Protein 1WYX (pdb70)

Solvent-accessible surface area: 8733 Å² total; per-residue (Å²): 162,53,40,34,0,71,1,66,88,8,8,34,28,116,48,111,96,39,5,51,2,76,135,40,31,88,2,11,6,63,86,88,73,3,162,70,80,134,30,79,26,49,0,25,14,168,79,131,109,6,40,0,26,8,120,71,14,115,69,27,143,57,103,110,47,171,175,168,152,78,12,42,31,0,71,2,60,92,14,3,22,25,131,52,140,99,19,12,60,5,113,150,31,26,84,2,13,8,65,81,92,70,0,147,80,72,132,32,79,35,30,0,33,13,154,76,169,113,5,31,0,19,9,124,33,15,99,89,27,135,55,112,114,59,134,117,150

Secondary structure (DSSP, 8-state):
-EEEEEESS-B--SSTTBPPB-TT-EEEEEETTGGG-TTEEEEEETTEEEEEEGGGEEEEEEEEE---/-EEEEEEESS-B--SSTTBPPB-TT-EEEEEETTGGG-SSEEEEEETTEEEEEEGGGEEEEEEEEEE--

Radius of gyration: 17.67 Å; Cα contacts (8 Å, |Δi|>4): 317; chains: 2; bounding box: 24×30×56 Å

InterPro domains:
  IPR001452 SH3 domain [PF00018] (9-56)
  IPR001452 SH3 domain [PR00452] (6-16)
  IPR001452 SH3 domain [PR00452] (20-35)
  IPR001452 SH3 domain [PR00452] (254-266)
  IPR001452 SH3 domain [PS50002] (3-65)
  IPR001452 SH3 domain [SM00326] (6-64)
  IPR014928 Serine rich protein interaction domain [PF08824] (454-608)
  IPR021901 CAS family, C-terminal [PF12026] (655-864)
  IPR035745 BCAR1, SH3 domain [cd12001] (4-71)
  IPR036028 SH3-like domain superfamily [SSF50044] (6-85)
  IPR037362 CAS family [PTHR10654] (1-869)
  IPR038319 CAS, serine rich four helix bundle domain superfamily [G3DSA:1.20.120.830] (448-610)
  IPR046976 BCAR1, C-terminal [cd11569] (735-867)

Foldseek 3Di:
DWWKKFFCAFDDDPDLQEDTDGGGFIWTFPAACPPVNHQWTFIAGPHDTHIDRCVRIGTDPPDHDDDD/DWFWKKFFCAFDDDPDPQADTDGGGFIWTFPAACPPVHHQWTWIAGPHDIHIDRNVRIDTPPPDTDPPD

Sequence (137 aa):
LNVLAKALYDNVAESPDELSFRKGDIMTVLEQDTQGLDGWWLCSLHGRQGIVPGNRLKILVGMYDKKPHLNVLAKALYDNVAE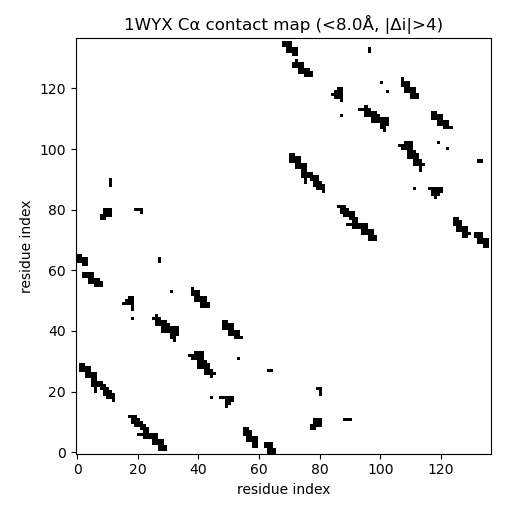SPDELSFRKGDIMTVLEQDTQGLDGWWLCSLHGRQGIVPGNRLKILVGMYDKKP

CATH classification: 2.30.30.40

B-factor: mean 15.32, std 6.64, range [7.37, 52.36]

GO terms:
  GO:0005515 protein binding (F, IPI)
  GO:0005829 cytosol (C, TAS)
  GO:0005886 plasma membrane (C, IDA)
  GO:0005925 focal adhesion (C, IDA)
  GO:0010595 positive regulation of endothelial cell migration (P, IDA)
  GO:0035729 cellular response to hepatocyte growth factor stimulus (P, IMP)
  GO:0060326 cell chemotaxis (P, IMP)
  GO:0048010 vascular endothelial growth factor receptor signaling pathway (P, IMP)
  GO:004801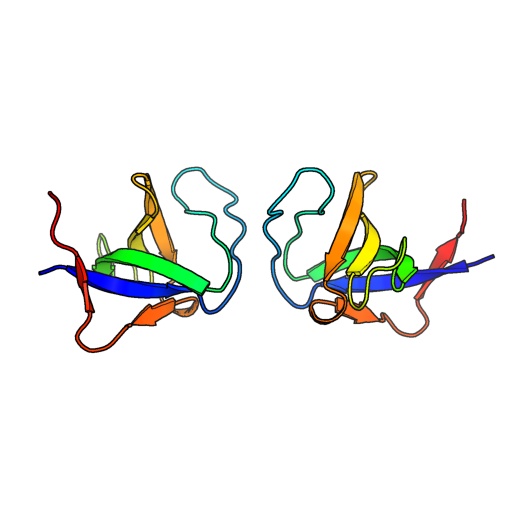2 hepatocyte growth factor receptor signaling pathway (P, IMP)
  GO:0001726 ruffle (C, IDA)
  GO:0005737 cytoplasm (C, IDA)
  GO:0016477 cell migration (P, IDA)
  GO:0030335 positive regulation of cell migration (P, IDA)
  GO:0050851 antigen receptor-mediated signaling pathway (P, IDA)
  GO:0050853 B cell receptor signaling pathway (P, IDA)
  GO:0086100 endothelin receptor signaling pathway (P, IDA)
  GO:0007015 actin filament organization (P, IDA)
  GO:0007229 integrin-mediated signaling pathway (P, IDA)
  GO:0005737 cytoplasm (C, EXP)
  GO:0001558 regulation of cell growth (P, TAS)

Organism: Homo sapiens (NCBI:txid9606)

Nearest PDB structures (foldseek):
  1wyx-assembly1_A  TM=1.015E+00  e=4.467E-13  Homo sapiens
  5o2q-assembly1_A  TM=8.796E-01  e=9.061E-11  Homo sapiens
  5o2p-assembly1_A  TM=8.894E-01  e=1.286E-10  Homo sapiens
  5o2m-assembly1_A  TM=8.689E-01  e=8.063E-11  Homo sapiens
  2dl7-assembly1_A  TM=8.362E-01  e=1.039E-04  Homo sapiens

Structure (mmCIF, N/CA/C/O backbone):
data_1WYX
#
_entry.id   1WYX
#
_cell.length_a   38.071
_cell.length_b   56.193
_cell.length_c   37.924
_cell.angle_alpha   90.00
_cell.angle_beta   116.22
_cell.angle_gamma   90.00
#
_symmetry.space_group_name_H-M   'P 1 21 1'
#
loop_
_entity.id
_entity.type
_entity.pdbx_description
1 polymer 'CRK-associated substrate'
2 non-polymer 1,2-ETHANEDIOL
3 non-polymer 'MAGNESIUM ION'
4 water water
#
loop_
_atom_site.group_PDB
_atom_site.id
_atom_site.type_symbol
_atom_site.label_atom_id
_atom_site.label_alt_id
_atom_site.label_comp_id
_atom_site.label_asym_id
_atom_site.label_entity_id
_atom_site.label_seq_id
_atom_site.pdbx_PDB_ins_code
_atom_site.Cartn_x
_atom_site.Cartn_y
_atom_site.Cartn_z
_atom_site.occupancy
_atom_site.B_iso_or_equiv
_atom_site.auth_seq_id
_atom_site.auth_comp_id
_atom_site.auth_asym_id
_atom_site.auth_atom_id
_atom_site.pdbx_PDB_model_num
ATOM 1 N N . LEU A 1 2 ? 7.971 -8.242 -11.770 1.00 20.18 2 LEU A N 1
ATOM 2 C CA . LEU A 1 2 ? 8.013 -8.506 -10.303 1.00 19.43 2 LEU A CA 1
ATOM 3 C C . LEU A 1 2 ? 8.093 -7.206 -9.501 1.00 17.78 2 LEU A C 1
ATOM 4 O O . LEU A 1 2 ? 8.729 -6.260 -9.962 1.00 19.35 2 LEU A O 1
ATOM 9 N N . ASN A 1 3 ? 7.467 -7.194 -8.312 1.00 16.31 3 ASN A N 1
ATOM 10 C CA . ASN A 1 3 ? 7.622 -6.134 -7.297 1.00 14.08 3 ASN A CA 1
ATOM 11 C C . ASN A 1 3 ? 8.640 -6.551 -6.256 1.00 12.12 3 ASN A C 1
ATOM 12 O O . ASN A 1 3 ? 8.645 -7.677 -5.775 1.00 12.20 3 ASN A O 1
ATOM 17 N N . VAL A 1 4 ? 9.496 -5.606 -5.914 1.00 11.02 4 VAL A N 1
ATOM 18 C CA . VAL A 1 4 ? 10.470 -5.686 -4.857 1.00 11.94 4 VAL A CA 1
ATOM 19 C C . VAL A 1 4 ? 9.841 -5.946 -3.494 1.00 9.60 4 VAL A C 1
ATOM 20 O O . VAL A 1 4 ? 8.787 -5.402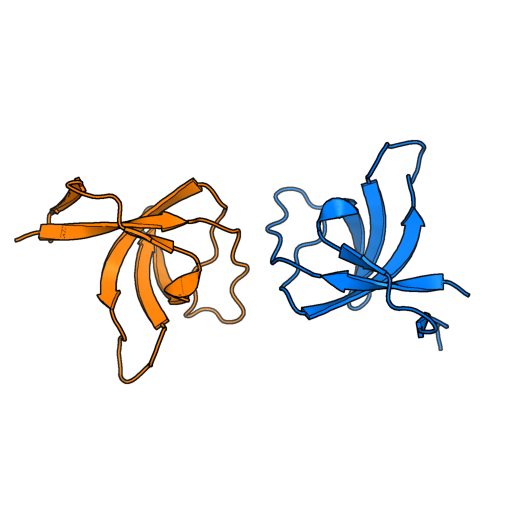 -3.207 1.00 10.77 4 VAL A O 1
ATOM 24 N N . LEU A 1 5 ? 10.510 -6.720 -2.637 1.00 8.95 5 LEU A N 1
ATOM 25 C CA . LEU A 1 5 ? 10.161 -6.790 -1.221 1.00 8.39 5 LEU A CA 1
ATOM 26 C C . LEU A 1 5 ? 11.178 -5.986 -0.436 1.00 8.47 5 LEU A C 1
ATOM 27 O O . LEU A 1 5 ? 12.353 -5.909 -0.800 1.00 9.67 5 LEU A O 1
ATOM 32 N N . ALA A 1 6 ? 10.717 -5.393 0.660 1.00 8.51 6 ALA A N 1
ATOM 33 C CA . ALA A 1 6 ? 11.581 -4.625 1.534 1.00 9.01 6 ALA A CA 1
ATOM 34 C C . ALA A 1 6 ? 11.224 -4.912 2.988 1.00 9.54 6 ALA A C 1
ATOM 35 O O . ALA A 1 6 ? 10.070 -5.146 3.327 1.00 10.51 6 ALA A O 1
ATOM 37 N N . LYS A 1 7 ? 12.240 -4.907 3.836 1.00 9.97 7 LYS A N 1
ATOM 38 C CA . LYS A 1 7 ? 12.072 -5.154 5.252 1.00 10.73 7 LYS A CA 1
ATOM 39 C C . LYS A 1 7 ? 12.150 -3.851 6.047 1.00 9.91 7 LYS A C 1
ATOM 40 O O . LYS A 1 7 ? 13.022 -3.014 5.805 1.00 10.04 7 LYS A O 1
ATOM 46 N N . ALA A 1 8 ? 11.273 -3.710 7.037 1.00 9.84 8 ALA A N 1
ATOM 47 C CA . ALA A 1 8 ? 11.299 -2.554 7.917 1.00 10.06 8 ALA A CA 1
ATOM 48 C C . ALA A 1 8 ? 12.516 -2.608 8.845 1.00 10.70 8 ALA A C 1
ATOM 49 O O . ALA A 1 8 ? 12.747 -3.595 9.544 1.00 10.78 8 ALA A O 1
ATOM 51 N N . LEU A 1 9 ? 13.276 -1.520 8.868 1.00 10.83 9 LEU A N 1
ATOM 52 C CA . LEU A 1 9 ? 14.415 -1.379 9.770 1.00 11.50 9 LEU A CA 1
ATOM 53 C C . LEU A 1 9 ? 14.010 -0.805 11.121 1.00 11.23 9 LEU A C 1
ATOM 54 O O . LEU A 1 9 ? 14.804 -0.828 12.065 1.00 12.28 9 LEU A O 1
ATOM 59 N N . TYR A 1 10 ? 12.796 -0.271 11.185 1.00 11.33 10 TYR A N 1
ATOM 60 C CA . TYR A 1 10 ? 12.255 0.426 12.347 1.00 12.47 10 TYR A CA 1
ATOM 61 C C . TYR A 1 10 ? 10.776 0.151 12.441 1.00 12.26 10 TYR A C 1
ATOM 62 O O . TYR A 1 10 ? 10.129 -0.172 11.436 1.00 12.59 10 TYR A O 1
ATOM 71 N N . ASP A 1 11 ? 10.206 0.355 13.620 1.00 12.26 11 ASP A N 1
ATOM 72 C CA . ASP A 1 11 ? 8.761 0.485 13.720 1.00 12.42 11 ASP A CA 1
ATOM 73 C C . ASP A 1 11 ? 8.392 1.844 13.159 1.00 12.43 11 ASP A C 1
ATOM 74 O O . ASP A 1 11 ? 9.210 2.769 13.138 1.00 13.22 11 ASP A O 1
ATOM 79 N N . ASN A 1 12 ? 7.138 1.984 12.747 1.00 12.79 12 ASN A N 1
ATOM 80 C CA . ASN A 1 12 ? 6.653 3.243 12.208 1.00 13.68 12 ASN A CA 1
ATOM 81 C C . ASN A 1 12 ? 5.211 3.475 12.610 1.00 13.81 12 ASN A C 1
ATOM 82 O O . ASN A 1 12 ? 4.333 2.715 12.243 1.00 13.40 12 ASN A O 1
ATOM 87 N N . VAL A 1 13 ? 4.991 4.518 13.404 1.00 14.44 13 VAL A N 1
ATOM 88 C CA . VAL A 1 13 ? 3.659 4.944 13.785 1.00 15.49 13 VAL A CA 1
ATOM 89 C C . VAL A 1 13 ? 3.096 5.853 12.697 1.00 16.24 13 VAL A C 1
ATOM 90 O O . VAL A 1 13 ? 3.612 6.928 12.435 1.00 16.90 13 VAL A O 1
ATOM 94 N N . ALA A 1 14 ? 2.042 5.378 12.033 1.00 16.91 14 ALA A N 1
ATOM 95 C CA . ALA A 1 14 ? 1.295 6.192 11.092 1.00 17.80 14 ALA A CA 1
ATOM 96 C C . ALA A 1 14 ? 0.439 7.162 11.871 1.00 18.98 14 ALA A C 1
ATOM 97 O O . ALA A 1 14 ? -0.188 6.808 12.862 1.00 19.89 14 ALA A O 1
ATOM 99 N N . GLU A 1 15 ? 0.393 8.385 11.395 1.00 19.30 15 GLU A N 1
ATOM 100 C CA . GLU A 1 15 ? -0.482 9.370 12.007 1.00 19.21 15 GLU A CA 1
ATOM 101 C C . GLU A 1 15 ? -1.614 9.788 11.090 1.00 17.90 15 GLU A C 1
ATOM 102 O O . GLU A 1 15 ? -2.460 10.593 11.500 1.00 18.72 15 GLU A O 1
ATOM 108 N N . SER A 1 16 ? -1.619 9.270 9.858 1.00 16.31 16 SER A N 1
ATOM 109 C CA . SER A 1 16 ? -2.717 9.508 8.921 1.00 15.01 16 SER A CA 1
ATOM 110 C C . SER A 1 16 ? -3.011 8.231 8.143 1.00 13.22 16 SER A C 1
ATOM 111 O O . SER A 1 16 ? -2.113 7.371 8.018 1.00 12.81 16 SER A O 1
ATOM 114 N N . PRO A 1 17 ? -4.251 8.052 7.680 1.00 12.41 17 PRO A N 1
ATOM 115 C CA . PRO A 1 17 ? -4.605 6.801 7.011 1.00 12.23 17 PRO A CA 1
ATOM 116 C C . PRO A 1 17 ? -3.842 6.508 5.720 1.00 10.97 17 PRO A C 1
ATOM 117 O O . PRO A 1 17 ? -3.796 5.345 5.350 1.00 11.78 17 PRO A O 1
ATOM 121 N N . ASP A 1 18 ? -3.231 7.496 5.064 1.00 9.98 18 ASP A N 1
ATOM 122 C CA . ASP A 1 18 ? -2.400 7.203 3.878 1.00 10.39 18 ASP A CA 1
ATOM 123 C C . ASP A 1 18 ? -1.150 6.432 4.219 1.00 10.66 18 ASP A C 1
ATOM 124 O O . ASP A 1 18 ? -0.598 5.757 3.366 1.00 11.82 18 ASP A O 1
ATOM 129 N N . GLU A 1 19 ? -0.666 6.586 5.438 1.00 11.11 19 GLU A N 1
ATOM 130 C CA . GLU A 1 19 ? 0.591 5.987 5.877 1.00 12.25 19 GLU A CA 1
ATOM 131 C C . GLU A 1 19 ? 0.353 4.629 6.458 1.00 12.34 19 GLU A C 1
ATOM 132 O O . GLU A 1 19 ? -0.646 4.416 7.101 1.00 14.22 19 GLU A O 1
ATOM 138 N N . LEU A 1 20 ? 1.292 3.710 6.265 1.00 12.40 20 LEU A N 1
ATOM 139 C CA . LEU A 1 20 ? 1.230 2.420 6.939 1.00 12.24 20 LEU A CA 1
ATOM 140 C C . LEU A 1 20 ? 1.953 2.481 8.263 1.00 12.81 20 LEU A C 1
ATOM 141 O O . LEU A 1 20 ? 3.037 3.075 8.375 1.00 13.88 20 LEU A O 1
ATOM 146 N N . SER A 1 21 ? 1.358 1.853 9.260 1.00 13.12 21 SER A N 1
ATOM 147 C CA . SER A 1 21 ? 2.082 1.529 10.476 1.00 14.31 21 SER A CA 1
ATOM 148 C C . SER A 1 21 ? 2.664 0.134 10.331 1.00 13.63 21 SER A C 1
ATOM 149 O O . SER A 1 21 ? 2.060 -0.752 9.712 1.00 14.49 21 SER A O 1
ATOM 152 N N . PHE A 1 22 ? 3.839 -0.060 10.906 1.00 12.84 22 PHE A N 1
ATOM 153 C CA . PHE A 1 22 ? 4.514 -1.334 10.800 1.00 12.33 22 PHE A CA 1
ATOM 154 C C . PHE A 1 22 ? 5.554 -1.484 11.894 1.00 12.08 22 PHE A C 1
ATOM 155 O O . PHE A 1 22 ? 5.858 -0.535 12.611 1.00 12.51 22 PHE A O 1
ATOM 163 N N . ARG A 1 23 ? 6.066 -2.695 12.027 1.00 11.48 23 ARG A N 1
ATOM 164 C CA . ARG A 1 23 ? 7.031 -3.039 13.051 1.00 11.80 23 ARG A CA 1
ATOM 165 C C . ARG A 1 23 ? 8.323 -3.469 12.391 1.00 11.19 23 ARG A C 1
ATOM 166 O O . ARG A 1 23 ? 8.331 -4.056 11.293 1.00 11.65 23 ARG A O 1
ATOM 174 N N . LYS A 1 24 ? 9.432 -3.180 13.060 1.00 11.29 24 LYS A N 1
ATOM 175 C CA . LYS A 1 24 ? 10.739 -3.642 12.618 1.00 11.51 24 LYS A CA 1
ATOM 176 C C . LYS A 1 24 ? 10.677 -5.128 12.276 1.00 11.28 24 LYS A C 1
ATOM 177 O O . LYS A 1 24 ? 10.130 -5.930 13.034 1.00 12.52 24 LYS A O 1
ATOM 183 N N . GLY A 1 25 ? 11.208 -5.494 11.111 1.00 11.53 25 GLY A N 1
ATOM 184 C CA . GLY A 1 25 ? 11.206 -6.869 10.666 1.00 11.84 25 GLY A CA 1
ATOM 185 C C . GLY A 1 25 ? 10.074 -7.212 9.727 1.00 11.81 25 GLY A C 1
ATOM 186 O O . GLY A 1 25 ? 10.162 -8.211 9.021 1.00 12.82 25 GLY A O 1
ATOM 187 N N . ASP A 1 26 ? 9.023 -6.402 9.691 1.00 11.15 26 ASP A N 1
ATOM 188 C CA . ASP A 1 26 ? 7.936 -6.641 8.750 1.00 11.21 26 ASP A CA 1
ATOM 189 C C . ASP A 1 26 ? 8.447 -6.554 7.319 1.00 10.55 26 ASP A C 1
ATOM 190 O O . ASP A 1 26 ? 9.256 -5.687 6.998 1.00 11.38 26 ASP A O 1
ATOM 195 N N . ILE A 1 27 ? 7.926 -7.408 6.459 1.00 10.65 27 ILE A N 1
ATOM 196 C CA . ILE A 1 27 ? 8.278 -7.399 5.044 1.00 10.43 27 ILE A CA 1
ATOM 197 C C . ILE A 1 27 ? 7.062 -6.951 4.258 1.00 9.69 27 ILE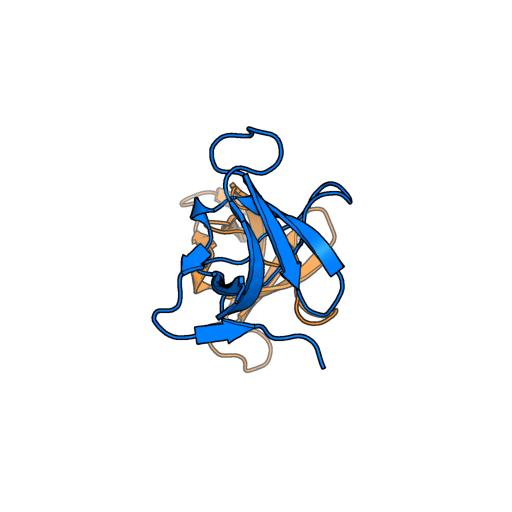 A C 1
ATOM 198 O O . ILE A 1 27 ? 5.962 -7.493 4.410 1.00 10.55 27 ILE A O 1
ATOM 203 N N . MET A 1 28 ? 7.264 -5.961 3.404 1.00 10.10 28 MET A N 1
ATOM 204 C CA . MET A 1 28 ? 6.197 -5.415 2.594 1.00 10.13 28 MET A CA 1
ATOM 205 C C . MET A 1 28 ? 6.598 -5.377 1.130 1.00 9.46 28 MET A C 1
ATOM 206 O O . MET A 1 28 ? 7.789 -5.407 0.770 1.00 9.71 28 MET A O 1
ATOM 211 N N . THR A 1 29 ? 5.583 -5.347 0.286 1.00 9.22 29 THR A N 1
ATOM 212 C CA . THR A 1 29 ? 5.781 -5.240 -1.137 1.00 9.68 29 THR A CA 1
ATOM 213 C C . THR A 1 29 ? 5.928 -3.784 -1.514 1.00 9.26 29 THR A C 1
ATOM 214 O O . THR A 1 29 ? 5.119 -2.950 -1.096 1.00 10.20 29 THR A O 1
ATOM 218 N N . VAL A 1 30 ? 6.935 -3.481 -2.317 1.00 8.69 30 VAL A N 1
ATOM 219 C CA . VAL A 1 30 ? 7.132 -2.136 -2.826 1.00 8.97 30 VAL A CA 1
ATOM 220 C C . VAL A 1 30 ? 6.474 -2.070 -4.205 1.00 8.46 30 VAL A C 1
ATOM 221 O O . VAL A 1 30 ? 6.937 -2.699 -5.150 1.00 10.31 30 VAL A O 1
ATOM 225 N N . LEU A 1 31 ? 5.367 -1.350 -4.305 1.00 8.53 31 LEU A N 1
ATOM 226 C CA . LEU A 1 31 ? 4.671 -1.182 -5.578 1.00 8.88 31 LEU A CA 1
ATOM 227 C C . LEU A 1 31 ? 5.297 -0.113 -6.453 1.00 9.43 31 LEU A C 1
ATOM 228 O O . LEU A 1 31 ? 5.415 -0.285 -7.660 1.00 10.18 31 LEU A O 1
ATOM 233 N N . GLU A 1 32 ? 5.695 0.999 -5.850 1.00 8.51 32 GLU A N 1
ATOM 234 C CA . GLU A 1 32 ? 6.268 2.109 -6.604 1.00 9.30 32 GLU A CA 1
ATOM 235 C C . GLU A 1 32 ? 7.152 2.949 -5.707 1.00 8.62 32 GLU A C 1
ATOM 236 O O . GLU A 1 32 ? 6.685 3.491 -4.705 1.00 9.89 32 GLU A O 1
ATOM 242 N N . GLN A 1 33 ? 8.418 3.087 -6.060 1.00 9.09 33 GLN A N 1
ATOM 243 C CA . GLN A 1 33 ? 9.302 4.019 -5.370 1.00 8.62 33 GLN A CA 1
ATOM 244 C C . GLN A 1 33 ? 9.089 5.413 -5.927 1.00 9.01 33 GLN A C 1
ATOM 245 O O . GLN A 1 33 ? 8.757 5.574 -7.098 1.00 10.01 33 GLN A O 1
ATOM 251 N N . ASP A 1 34 ? 9.270 6.417 -5.071 1.00 9.39 34 ASP A N 1
ATOM 252 C CA . ASP A 1 34 ? 9.003 7.812 -5.431 1.00 10.11 34 ASP A CA 1
ATOM 253 C C . ASP A 1 34 ? 7.630 7.940 -6.078 1.00 9.61 34 ASP A C 1
ATOM 254 O O . ASP A 1 34 ? 7.458 8.507 -7.155 1.00 10.40 34 ASP A O 1
ATOM 259 N N . THR A 1 35 ? 6.646 7.370 -5.404 1.00 9.55 35 THR A N 1
ATOM 260 C CA . THR A 1 35 ? 5.312 7.331 -5.958 1.00 9.11 35 THR A CA 1
ATOM 261 C C . THR A 1 35 ? 4.769 8.748 -6.151 1.00 9.41 35 THR A C 1
ATOM 262 O O . THR A 1 35 ? 4.989 9.621 -5.323 1.00 9.63 35 THR A O 1
ATOM 266 N N . GLN A 1 36 ? 4.131 8.976 -7.298 1.00 9.99 36 GLN A N 1
ATOM 267 C CA . GLN A 1 36 ? 3.547 10.277 -7.626 1.00 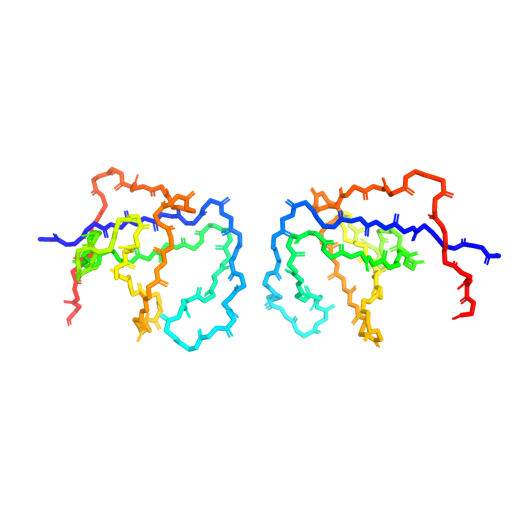10.99 36 GLN A CA 1
ATOM 268 C C . GLN A 1 36 ? 4.595 11.389 -7.605 1.00 12.31 36 GLN A C 1
ATOM 269 O O . GLN A 1 36 ? 4.252 12.546 -7.404 1.00 13.52 36 GLN A O 1
ATOM 275 N N . GLY A 1 37 ? 5.852 11.028 -7.861 1.00 12.55 37 GLY A N 1
ATOM 276 C CA . GLY A 1 37 ? 6.939 11.992 -7.892 1.00 13.45 37 GLY A CA 1
ATOM 277 C C . GLY A 1 37 ? 7.406 12.460 -6.536 1.00 13.95 37 GLY A C 1
ATOM 278 O O . GLY A 1 37 ? 8.213 13.384 -6.456 1.00 15.02 37 GLY A O 1
ATOM 279 N N . LEU A 1 38 ? 6.925 11.830 -5.469 1.00 13.40 38 LEU A N 1
ATOM 280 C CA . LEU A 1 38 ? 7.290 12.211 -4.117 1.00 14.37 38 LEU A CA 1
ATOM 281 C C . LEU A 1 38 ? 8.621 11.608 -3.708 1.00 14.11 38 LEU A C 1
ATOM 282 O O . LEU A 1 38 ? 8.710 10.416 -3.430 1.00 16.11 38 LEU A O 1
ATOM 287 N N . ASP A 1 39 ? 9.636 12.450 -3.608 1.00 13.84 39 ASP A N 1
ATOM 288 C CA . ASP A 1 39 ? 10.987 12.055 -3.238 1.00 13.71 39 ASP A CA 1
ATOM 289 C C . ASP A 1 39 ? 11.048 11.301 -1.917 1.00 13.12 39 ASP A C 1
ATOM 290 O O . ASP A 1 39 ? 10.824 11.871 -0.861 1.00 13.96 39 ASP A O 1
ATOM 295 N N . GLY A 1 40 ? 11.371 10.013 -1.984 1.00 11.94 40 GLY A N 1
ATOM 296 C CA . GLY A 1 40 ? 11.585 9.203 -0.807 1.00 11.61 40 GLY A CA 1
ATOM 297 C C . GLY A 1 40 ? 10.344 8.591 -0.194 1.00 10.43 40 GLY A C 1
ATOM 298 O O . GLY A 1 40 ? 10.445 8.003 0.864 1.00 11.18 40 GLY A O 1
ATOM 299 N N . TRP A 1 41 ? 9.187 8.757 -0.825 1.00 9.51 41 TRP A N 1
ATOM 300 C CA . TRP A 1 41 ? 7.962 8.099 -0.401 1.00 9.17 41 TRP A CA 1
ATOM 301 C C . TRP A 1 41 ? 7.640 6.990 -1.381 1.00 8.78 41 TRP A C 1
ATOM 302 O O . TRP A 1 41 ? 7.657 7.217 -2.591 1.00 8.95 41 TRP A O 1
ATOM 313 N N . TRP A 1 42 ? 7.356 5.815 -0.837 1.00 7.98 42 TRP A N 1
ATOM 314 C CA . TRP A 1 42 ? 7.096 4.639 -1.635 1.00 8.05 42 TRP A CA 1
ATOM 315 C C . TRP A 1 42 ? 5.676 4.143 -1.400 1.00 7.37 42 TRP A C 1
ATOM 316 O O . TRP A 1 42 ? 5.208 4.109 -0.261 1.00 8.61 42 TRP A O 1
ATOM 327 N N . LEU A 1 43 ? 5.000 3.732 -2.465 1.00 7.55 43 LEU A N 1
ATOM 328 C CA . LEU A 1 43 ? 3.722 3.027 -2.347 1.00 7.62 43 LEU A CA 1
ATOM 329 C C . LEU A 1 43 ? 4.012 1.570 -2.055 1.00 7.50 43 LEU A C 1
ATOM 330 O O . LEU A 1 43 ? 4.676 0.908 -2.844 1.00 7.93 43 LEU A O 1
ATOM 335 N N . CYS A 1 44 ? 3.548 1.102 -0.906 1.00 7.75 44 CYS A N 1
ATOM 336 C CA . CYS A 1 44 ? 3.815 -0.251 -0.448 1.00 8.09 44 CYS A CA 1
ATOM 337 C C . CYS A 1 44 ? 2.513 -0.947 -0.064 1.00 8.07 44 CYS A C 1
ATOM 338 O O . CYS A 1 44 ? 1.493 -0.291 0.150 1.00 8.95 44 CYS A O 1
ATOM 341 N N . SER A 1 45 ? 2.578 -2.273 -0.001 1.00 8.88 45 SER A N 1
ATOM 342 C CA . SER A 1 45 ? 1.475 -3.084 0.499 1.00 9.98 45 SER A CA 1
ATOM 343 C C . SER A 1 45 ? 1.979 -3.993 1.608 1.00 10.01 45 SER A C 1
ATOM 344 O O . SER A 1 45 ? 2.931 -4.746 1.415 1.00 10.39 45 SER A O 1
ATOM 347 N N . LEU A 1 46 ? 1.336 -3.925 2.768 1.00 10.20 46 LEU A N 1
ATOM 348 C CA . LEU A 1 46 ? 1.682 -4.747 3.923 1.00 10.98 46 LEU A CA 1
ATOM 349 C C . LEU A 1 46 ? 0.429 -5.442 4.402 1.00 12.38 46 LEU A C 1
ATOM 350 O O . LEU A 1 46 ? -0.551 -4.788 4.748 1.00 11.97 46 LEU A O 1
ATOM 355 N N . HIS A 1 47 ? 0.443 -6.774 4.371 1.00 14.12 47 HIS A N 1
ATOM 356 C CA . HIS A 1 47 ? -0.709 -7.576 4.791 1.00 16.54 47 HIS A CA 1
ATOM 357 C C . HIS A 1 47 ? -2.015 -7.100 4.123 1.00 16.95 47 HIS A C 1
ATOM 358 O O . HIS A 1 47 ? -3.067 -7.014 4.765 1.00 17.62 47 HIS A O 1
ATOM 365 N N . GLY A 1 48 ? -1.928 -6.759 2.837 1.00 16.98 48 GLY A N 1
ATOM 366 C CA . GLY A 1 48 ? -3.097 -6.388 2.049 1.00 16.86 48 GLY A CA 1
ATOM 367 C C . GLY A 1 48 ? -3.592 -4.949 2.185 1.00 16.49 48 GLY A C 1
ATOM 368 O O . GLY A 1 48 ? -4.682 -4.606 1.700 1.00 18.38 48 GLY A O 1
ATOM 369 N N . ARG A 1 49 ? -2.810 -4.101 2.846 1.00 13.97 49 ARG A N 1
ATOM 370 C CA . ARG A 1 49 ? -3.137 -2.689 2.930 1.00 12.83 49 ARG A CA 1
ATOM 371 C C . ARG A 1 49 ? -2.056 -1.894 2.231 1.00 10.91 49 ARG A C 1
ATOM 372 O O . ARG A 1 49 ? -0.867 -2.040 2.517 1.00 10.65 49 ARG A O 1
ATOM 380 N N . GLN A 1 50 ? -2.513 -1.034 1.334 1.00 10.19 50 GLN A N 1
ATOM 381 C CA . GLN A 1 50 ? -1.631 -0.124 0.631 1.00 10.24 50 GLN A CA 1
ATOM 382 C C . GLN A 1 50 ? -1.592 1.236 1.290 1.00 9.45 50 GLN A C 1
ATOM 383 O O . GLN A 1 50 ? -2.596 1.755 1.785 1.00 10.34 50 GLN A O 1
ATOM 389 N N . GLY A 1 51 ? -0.396 1.812 1.306 1.00 9.09 51 GLY A N 1
ATOM 390 C CA . GLY A 1 51 ? -0.172 3.155 1.783 1.00 9.04 51 GLY A CA 1
ATOM 391 C C . GLY A 1 51 ? 1.222 3.609 1.421 1.00 8.85 51 GLY A C 1
ATOM 392 O O . GLY A 1 51 ? 1.999 2.869 0.806 1.00 9.59 51 GLY A O 1
ATOM 393 N N . ILE A 1 52 ? 1.539 4.828 1.798 1.00 8.97 52 ILE A N 1
ATOM 394 C CA . ILE A 1 52 ? 2.850 5.384 1.523 1.00 9.24 52 ILE A CA 1
ATOM 395 C C . ILE A 1 52 ? 3.736 5.213 2.736 1.00 9.67 52 ILE A C 1
ATOM 396 O O . ILE A 1 52 ? 3.273 5.278 3.878 1.00 11.16 52 ILE A O 1
ATOM 401 N N . VAL A 1 53 ? 5.016 5.000 2.474 1.00 8.90 53 VAL A N 1
ATOM 402 C CA . VAL A 1 53 ? 6.019 4.704 3.489 1.00 9.49 53 VAL A CA 1
ATOM 403 C C . VAL A 1 53 ? 7.310 5.445 3.135 1.00 9.56 53 VAL A C 1
ATOM 404 O O . VAL A 1 53 ? 7.708 5.468 1.970 1.00 9.10 53 VAL A O 1
ATOM 408 N N . PRO A 1 54 ? 8.023 6.015 4.111 1.00 10.91 54 PRO A N 1
ATOM 409 C CA . PRO A 1 54 ? 9.350 6.565 3.821 1.00 11.01 54 PRO A CA 1
ATOM 410 C C . PRO A 1 54 ? 10.346 5.459 3.514 1.00 10.28 54 PRO A C 1
ATOM 411 O O . PRO A 1 54 ? 10.542 4.560 4.310 1.00 10.16 54 PRO A O 1
ATOM 415 N N . GLY A 1 55 ? 10.941 5.516 2.329 1.00 9.67 55 GLY A N 1
ATOM 416 C CA . GLY A 1 55 ? 11.909 4.515 1.923 1.00 10.13 55 GLY A CA 1
ATOM 417 C C . GLY A 1 55 ? 13.065 4.387 2.897 1.00 9.75 55 GLY A C 1
ATOM 418 O O . GLY A 1 55 ? 13.670 3.322 3.021 1.00 10.23 55 GLY A O 1
ATOM 419 N N . ASN A 1 56 ? 13.393 5.483 3.580 1.00 10.35 56 ASN A N 1
ATOM 420 C CA . ASN A 1 56 ? 14.503 5.459 4.519 1.00 11.26 56 ASN A CA 1
ATOM 421 C C . ASN A 1 56 ? 14.226 4.653 5.792 1.00 11.83 56 ASN A C 1
ATOM 422 O O . ASN A 1 56 ? 15.102 4.503 6.644 1.00 14.40 56 ASN A O 1
ATOM 427 N N . ARG A 1 57 ? 13.033 4.090 5.923 1.00 10.91 57 ARG A N 1
ATOM 428 C CA . ARG A 1 57 ? 12.798 3.136 6.996 1.00 11.83 57 ARG A CA 1
ATOM 429 C C . ARG A 1 57 ? 12.872 1.696 6.559 1.00 10.31 57 ARG A C 1
ATOM 430 O O . ARG A 1 57 ? 12.676 0.807 7.373 1.00 11.38 57 ARG A O 1
ATOM 438 N N . LEU A 1 58 ? 13.201 1.473 5.291 1.00 9.75 58 LEU A N 1
ATOM 439 C CA . LEU A 1 58 ? 13.159 0.146 4.687 1.00 9.73 58 LEU A CA 1
ATOM 440 C C . LEU A 1 58 ? 14.499 -0.257 4.105 1.00 9.94 58 LEU A C 1
ATOM 441 O O . LEU A 1 58 ? 15.320 0.576 3.743 1.00 9.86 58 LEU A O 1
ATOM 446 N N . LYS A 1 59 ? 14.673 -1.557 3.959 1.00 9.83 59 LYS A N 1
ATOM 447 C CA . LYS A 1 59 ? 15.823 -2.162 3.310 1.00 9.85 59 LYS A CA 1
ATOM 448 C C . LYS A 1 59 ? 15.325 -3.111 2.221 1.00 9.79 59 LYS A C 1
ATOM 449 O O . LYS A 1 59 ? 14.618 -4.088 2.499 1.00 10.94 59 LYS A O 1
ATOM 455 N N . ILE A 1 60 ? 15.709 -2.839 0.979 1.00 10.41 60 ILE A N 1
ATOM 456 C CA . ILE A 1 60 ? 15.366 -3.699 -0.152 1.00 11.76 60 ILE A CA 1
ATOM 457 C C . ILE A 1 60 ? 16.013 -5.066 0.060 1.00 11.33 60 ILE A C 1
ATOM 458 O O . ILE A 1 60 ? 17.207 -5.157 0.393 1.00 12.13 60 ILE A O 1
ATOM 463 N N . LEU A 1 61 ? 15.222 -6.115 -0.144 1.00 11.78 61 LEU A N 1
ATOM 464 C CA . LEU A 1 61 ? 15.685 -7.488 0.031 1.00 11.96 61 LEU A CA 1
ATOM 465 C C . LEU A 1 61 ? 16.105 -8.069 -1.301 1.00 11.82 61 LEU A C 1
ATOM 466 O O . LEU A 1 61 ? 15.267 -8.351 -2.163 1.00 12.32 61 LEU A O 1
ATOM 471 N N . VAL A 1 62 ? 17.409 -8.254 -1.472 1.00 11.76 62 VAL A N 1
ATOM 472 C CA . VAL A 1 62 ? 17.963 -8.721 -2.736 1.00 12.64 62 VAL A CA 1
ATOM 473 C C . VAL A 1 62 ? 17.397 -10.083 -3.131 1.00 12.16 62 VAL A C 1
ATOM 474 O O . VAL A 1 62 ? 17.419 -11.018 -2.342 1.00 12.70 62 VAL A O 1
ATOM 478 N N . GLY A 1 63 ? 16.917 -10.159 -4.360 1.00 11.57 63 GLY A N 1
ATOM 479 C CA . GLY A 1 63 ? 16.435 -11.394 -4.947 1.00 11.55 63 GLY A CA 1
ATOM 480 C C . GLY A 1 63 ? 15.066 -11.838 -4.471 1.00 11.60 63 GLY A C 1
ATOM 481 O O . GLY A 1 63 ? 14.596 -12.890 -4.892 1.00 13.00 63 GLY A O 1
ATOM 482 N N . MET A 1 64 ? 14.384 -11.026 -3.659 1.00 11.03 64 MET A N 1
ATOM 483 C CA . MET A 1 64 ? 13.088 -11.409 -3.094 1.00 11.25 64 MET A CA 1
ATOM 484 C C . MET A 1 64 ? 12.011 -10.537 -3.705 1.00 10.31 64 MET A C 1
ATOM 485 O O . MET A 1 64 ? 12.132 -9.309 -3.718 1.00 11.26 64 MET A O 1
ATOM 490 N N . TYR A 1 65 ? 10.954 -11.171 -4.197 1.00 9.95 65 TYR A N 1
ATOM 491 C CA . TYR A 1 65 ? 9.938 -10.491 -4.973 1.00 10.05 65 TYR A CA 1
ATOM 492 C C . TYR A 1 65 ? 8.549 -10.969 -4.607 1.00 10.41 65 TYR A C 1
ATOM 493 O O . TYR A 1 65 ? 8.352 -12.101 -4.165 1.00 10.90 65 TYR A O 1
ATOM 502 N N . ASP A 1 66 ? 7.573 -10.101 -4.826 1.00 11.47 66 ASP A N 1
ATOM 503 C CA . ASP A 1 66 ? 6.182 -10.453 -4.582 1.00 13.93 66 ASP A CA 1
ATOM 504 C C . ASP A 1 66 ? 5.549 -10.768 -5.900 1.00 14.86 66 ASP A C 1
ATOM 505 O O . ASP A 1 66 ? 5.820 -10.111 -6.911 1.00 15.86 66 ASP A O 1
ATOM 510 N N . LYS A 1 67 ? 4.710 -11.801 -5.881 1.00 15.22 67 LYS A N 1
ATOM 511 C CA . LYS A 1 67 ? 3.808 -12.125 -6.984 1.00 16.34 67 LYS A CA 1
ATOM 512 C C . LYS A 1 67 ? 2.472 -12.559 -6.385 1.00 17.04 67 LYS A C 1
ATOM 513 O O . LYS A 1 67 ? 2.383 -13.583 -5.705 1.00 16.59 67 LYS A O 1
ATOM 519 N N . LYS A 1 68 ? 1.448 -11.746 -6.614 1.00 19.16 68 LYS A N 1
ATOM 520 C CA . LYS A 1 68 ? 0.113 -11.968 -6.078 1.00 20.62 68 LYS A CA 1
ATOM 521 C C . LYS A 1 68 ? -0.465 -13.304 -6.550 1.00 20.61 68 LYS A C 1
ATOM 522 O O . LYS A 1 68 ? -0.411 -13.598 -7.746 1.00 20.78 68 LYS A O 1
ATOM 528 N N . PRO A 1 69 ? -1.005 -14.108 -5.630 1.00 20.86 69 PRO A N 1
ATOM 529 C CA . PRO A 1 69 ? -1.713 -15.343 -6.001 1.00 21.16 69 PRO A CA 1
ATOM 530 C C . PRO A 1 69 ? -2.885 -15.091 -6.953 1.00 21.69 69 PRO A C 1
ATOM 531 O O . PRO A 1 69 ? -3.556 -14.060 -6.833 1.00 22.46 69 PRO A O 1
ATOM 535 N N . HIS B 1 1 ? 9.527 7.756 46.226 1.00 21.77 1 HIS B N 1
ATOM 536 C CA . HIS B 1 1 ? 9.453 9.222 45.975 1.00 19.82 1 HIS B CA 1
ATOM 537 C C . HIS B 1 1 ? 9.356 9.545 44.475 1.00 17.52 1 HIS B C 1
ATOM 538 O O . HIS B 1 1 ? 8.371 10.133 44.023 1.00 18.20 1 HIS B O 1
ATOM 545 N N . LEU B 1 2 ? 10.371 9.143 43.717 1.00 14.58 2 LEU B N 1
ATOM 546 C CA . LEU B 1 2 ? 10.548 9.586 42.344 1.00 12.54 2 LEU B CA 1
ATOM 547 C C . LEU B 1 2 ? 10.681 8.408 41.400 1.00 11.61 2 LEU B C 1
ATOM 548 O O . LEU B 1 2 ? 11.334 7.415 41.728 1.00 12.20 2 LEU B O 1
ATOM 553 N N . ASN B 1 3 ? 10.065 8.551 40.233 1.00 10.59 3 ASN B N 1
ATOM 554 C CA . ASN B 1 3 ? 10.249 7.645 39.112 1.00 9.83 3 ASN B CA 1
ATOM 555 C C . ASN B 1 3 ? 11.135 8.260 38.045 1.00 9.36 3 ASN B C 1
ATOM 556 O O . ASN B 1 3 ? 11.049 9.457 37.756 1.00 10.11 3 ASN B O 1
ATOM 561 N N . VAL B 1 4 ? 11.975 7.413 37.452 1.00 9.06 4 VAL B N 1
ATOM 562 C CA . VAL B 1 4 ? 12.761 7.736 36.268 1.00 9.21 4 VAL B CA 1
ATOM 563 C C . VAL B 1 4 ? 11.867 8.184 35.112 1.00 8.62 4 VAL B C 1
ATOM 564 O O . VAL B 1 4 ? 10.781 7.649 34.907 1.00 9.09 4 VAL B O 1
ATOM 568 N N . LEU B 1 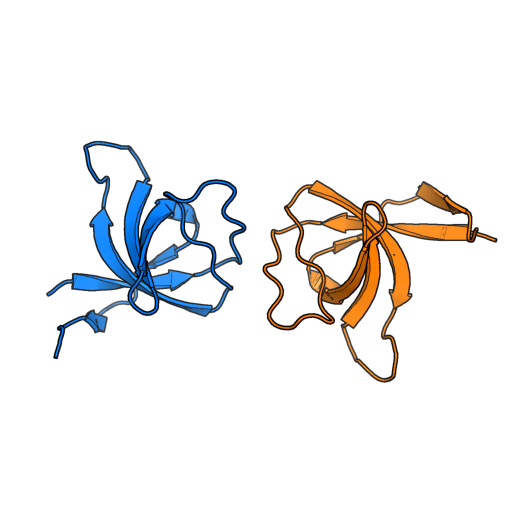5 ? 12.336 9.188 34.383 1.00 9.45 5 LEU B N 1
ATOM 569 C CA . LEU B 1 5 ? 11.749 9.583 33.106 1.00 9.91 5 LEU B CA 1
ATOM 570 C C . LEU B 1 5 ? 12.670 9.092 31.999 1.00 9.68 5 LEU B C 1
ATOM 571 O O . LEU B 1 5 ? 13.904 9.102 32.147 1.00 10.19 5 LEU B O 1
ATOM 576 N N . ALA B 1 6 ? 12.067 8.689 30.882 1.00 9.25 6 ALA B N 1
ATOM 577 C CA . ALA B 1 6 ? 12.805 8.182 29.739 1.00 9.39 6 ALA B CA 1
ATOM 578 C C . ALA B 1 6 ? 12.220 8.769 28.465 1.00 9.15 6 ALA B C 1
ATOM 579 O O . ALA B 1 6 ? 11.009 9.042 28.386 1.00 11.15 6 ALA B O 1
ATOM 581 N N . LYS B 1 7 ? 13.086 8.939 27.467 1.00 9.28 7 LYS B N 1
ATOM 582 C CA . LYS B 1 7 ? 12.692 9.466 26.168 1.00 9.77 7 LYS B CA 1
ATOM 583 C C . LYS B 1 7 ? 12.844 8.372 25.125 1.00 9.06 7 LYS B C 1
ATOM 584 O O . LYS B 1 7 ? 13.849 7.665 25.076 1.00 9.10 7 LYS B O 1
ATOM 590 N N . ALA B 1 8 ? 11.834 8.249 24.273 1.00 8.86 8 ALA B N 1
ATOM 591 C CA . ALA B 1 8 ? 11.845 7.297 23.179 1.00 9.17 8 ALA B CA 1
ATOM 592 C C . ALA B 1 8 ? 12.867 7.701 22.114 1.00 9.88 8 ALA B C 1
ATOM 593 O O . ALA B 1 8 ? 12.854 8.818 21.612 1.00 10.74 8 ALA B O 1
ATOM 595 N N . LEU B 1 9 ? 13.734 6.760 21.777 1.00 10.45 9 LEU B N 1
ATOM 596 C CA . LEU B 1 9 ? 14.721 6.894 20.691 1.00 11.97 9 LEU B CA 1
ATOM 597 C C . LEU B 1 9 ? 14.158 6.496 19.336 1.00 11.83 9 LEU B C 1
ATOM 598 O O . LEU B 1 9 ? 14.765 6.784 18.310 1.00 12.44 9 LEU B O 1
ATOM 603 N N . TYR B 1 10 ? 13.036 5.784 19.354 1.00 11.74 10 TYR B N 1
ATOM 604 C CA . TYR B 1 10 ? 12.420 5.206 18.167 1.00 12.62 10 TYR B CA 1
ATOM 605 C C . TYR B 1 10 ? 10.912 5.210 18.353 1.00 12.32 10 TYR B C 1
ATOM 606 O O . TYR B 1 10 ? 10.412 5.314 19.481 1.00 13.01 10 TYR B O 1
ATOM 615 N N . ASP B 1 11 ? 10.185 5.069 17.252 1.00 12.61 11 ASP B N 1
ATOM 616 C CA . ASP B 1 11 ? 8.771 4.722 17.298 1.00 13.32 11 ASP B CA 1
ATOM 617 C C . ASP B 1 11 ? 8.607 3.308 17.826 1.00 13.18 11 ASP B C 1
ATOM 618 O O . ASP B 1 11 ? 9.502 2.484 17.727 1.00 13.51 11 ASP B O 1
ATOM 623 N N . ASN B 1 12 ? 7.421 3.024 18.353 1.00 14.00 12 ASN B N 1
ATOM 624 C CA . ASN B 1 12 ? 7.051 1.704 18.795 1.00 14.09 12 ASN B CA 1
ATOM 625 C C . ASN B 1 12 ? 5.575 1.474 18.506 1.00 14.05 12 ASN B C 1
ATOM 626 O O . ASN B 1 12 ? 4.728 2.229 18.967 1.00 14.22 12 ASN B O 1
ATOM 631 N N . VAL B 1 13 ? 5.283 0.449 17.714 1.00 13.76 13 VAL B N 1
ATOM 632 C CA . VAL B 1 13 ? 3.921 0.087 17.352 1.00 14.12 13 VAL B CA 1
ATOM 633 C C . VAL B 1 13 ? 3.538 -1.149 18.161 1.00 14.22 13 VAL B C 1
ATOM 634 O O . VAL B 1 13 ? 4.062 -2.232 17.943 1.00 14.50 13 VAL B O 1
ATOM 638 N N . ALA B 1 14 ? 2.626 -0.973 19.114 1.00 13.65 14 ALA B N 1
ATOM 639 C CA . ALA B 1 14 ? 2.221 -2.040 20.023 1.00 14.53 14 ALA B CA 1
ATOM 640 C C . ALA B 1 14 ? 1.803 -3.284 19.266 1.00 15.31 14 ALA B C 1
ATOM 641 O O . ALA B 1 14 ? 1.027 -3.199 18.324 1.00 15.36 14 ALA B O 1
ATOM 643 N N . GLU B 1 15 ? 2.323 -4.420 19.701 1.00 16.48 15 GLU B N 1
ATOM 644 C CA . GLU B 1 15 ? 1.991 -5.709 19.114 1.00 17.80 15 GLU B CA 1
ATOM 645 C C . GLU B 1 15 ? 0.872 -6.394 19.878 1.00 17.59 15 GLU B C 1
ATOM 646 O O . GLU B 1 15 ? 0.351 -7.409 19.420 1.00 18.77 15 GLU B O 1
ATOM 652 N N . SER B 1 16 ? 0.534 -5.858 21.050 1.00 17.12 16 SE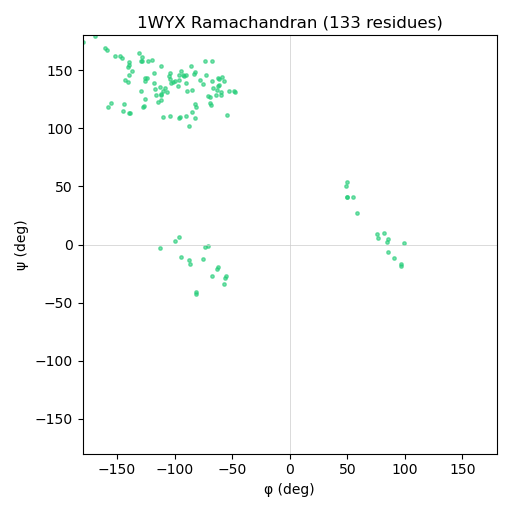R B N 1
ATOM 653 C CA . SER B 1 16 ? -0.561 -6.358 21.876 1.00 16.53 16 SER B CA 1
ATOM 654 C C . SER B 1 16 ? -1.127 -5.207 22.700 1.00 16.12 16 SER B C 1
ATOM 655 O O . SER B 1 16 ? -0.460 -4.193 22.845 1.00 15.80 16 SER B O 1
ATOM 658 N N . PRO B 1 17 ? -2.333 -5.341 23.242 1.00 15.27 17 PRO B N 1
ATOM 659 C CA . PRO B 1 17 ? -2.908 -4.264 24.054 1.00 14.64 17 PRO B CA 1
ATOM 660 C C . PRO B 1 17 ? -2.124 -3.928 25.341 1.00 13.94 17 PRO B C 1
ATOM 661 O O . PRO B 1 17 ? -2.281 -2.829 25.850 1.00 13.88 17 PRO B O 1
ATOM 665 N N . ASP B 1 18 ? -1.290 -4.838 25.843 1.00 13.61 18 ASP B N 1
ATOM 666 C CA . ASP B 1 18 ? -0.451 -4.559 27.018 1.00 13.11 18 ASP B CA 1
ATOM 667 C C . ASP B 1 18 ? 0.743 -3.679 26.740 1.00 12.35 18 ASP B C 1
ATOM 668 O O . ASP B 1 18 ? 1.416 -3.245 27.689 1.00 12.45 18 ASP B O 1
ATOM 673 N N . GLU B 1 19 ? 1.052 -3.474 25.472 1.00 12.84 19 GLU B N 1
ATOM 674 C CA . GLU B 1 19 ? 2.226 -2.715 25.071 1.00 12.34 19 GLU B CA 1
ATOM 675 C C . GLU B 1 19 ? 1.809 -1.294 24.705 1.00 11.68 19 GLU B C 1
ATOM 676 O O . GLU B 1 19 ? 0.770 -1.092 24.062 1.00 12.10 19 GLU B O 1
ATOM 682 N N . LEU B 1 20 ? 2.628 -0.313 25.086 1.00 11.13 20 LEU B N 1
ATOM 683 C CA . LEU B 1 20 ? 2.402 1.053 24.639 1.00 11.27 20 LEU B CA 1
ATOM 684 C C . LEU B 1 20 ? 2.875 1.261 23.206 1.00 11.33 20 LEU B C 1
ATOM 685 O O . LEU B 1 20 ? 3.912 0.735 22.796 1.00 13.19 20 LEU B O 1
ATOM 690 N N . SER B 1 21 ? 2.117 2.033 22.446 1.00 11.91 21 SER B N 1
ATOM 691 C CA . SER B 1 21 ? 2.624 2.630 21.229 1.00 12.78 21 SER B CA 1
ATOM 692 C C . SER B 1 21 ? 3.159 4.003 21.581 1.00 12.51 21 SER B C 1
ATOM 693 O O . SER B 1 21 ? 2.631 4.683 22.457 1.00 13.28 21 SER B O 1
ATOM 696 N N . PHE B 1 22 ? 4.219 4.408 20.901 1.00 12.45 22 PHE B N 1
ATOM 697 C CA . PHE B 1 22 ? 4.768 5.737 21.095 1.00 12.27 22 PHE B CA 1
ATOM 698 C C . PHE B 1 22 ? 5.594 6.136 19.902 1.00 12.57 22 PHE B C 1
ATOM 699 O O . PHE B 1 22 ? 5.934 5.320 19.038 1.00 13.18 22 PHE B O 1
ATOM 707 N N . ARG B 1 23 ? 5.921 7.417 19.866 1.00 12.67 23 ARG B N 1
ATOM 708 C CA . ARG B 1 23 ? 6.745 7.970 18.816 1.00 13.68 23 ARG B CA 1
ATOM 709 C C . ARG B 1 23 ? 8.088 8.407 19.349 1.00 12.50 23 ARG B C 1
ATOM 710 O O . ARG B 1 23 ? 8.200 8.807 20.512 1.00 11.45 23 ARG B O 1
ATOM 718 N N . LYS B 1 24 ? 9.086 8.404 18.464 1.00 12.41 24 LYS B N 1
ATOM 719 C CA . LYS B 1 24 ? 10.382 8.955 18.784 1.00 12.00 24 LYS B CA 1
ATOM 720 C C . LYS B 1 24 ? 10.208 10.346 19.407 1.00 12.11 24 LYS B C 1
ATOM 721 O O . LYS B 1 24 ? 9.483 11.195 18.893 1.00 12.73 24 LYS B O 1
ATOM 727 N N . GLY B 1 25 ? 10.884 10.576 20.526 1.00 11.58 25 GLY B N 1
ATOM 728 C CA . GLY B 1 25 ? 10.815 11.842 21.224 1.00 11.81 25 GLY B CA 1
ATOM 729 C C . GLY B 1 25 ? 9.824 11.885 22.376 1.00 11.66 25 GLY B C 1
ATOM 730 O O . GLY B 1 25 ? 9.890 12.799 23.198 1.00 12.87 25 GLY B O 1
ATOM 731 N N . ASP B 1 26 ? 8.889 10.939 22.440 1.00 10.99 26 ASP B N 1
ATOM 732 C CA . ASP B 1 26 ? 7.950 10.907 23.560 1.00 10.81 26 ASP B CA 1
ATOM 733 C C . ASP B 1 26 ? 8.685 10.701 24.869 1.00 10.10 26 ASP B C 1
ATOM 734 O O . ASP B 1 26 ? 9.640 9.927 24.945 1.00 10.80 26 ASP B O 1
ATOM 739 N N . ILE B 1 27 ? 8.196 11.361 25.909 1.00 10.16 27 ILE B N 1
ATOM 740 C CA . ILE B 1 27 ? 8.760 11.242 27.237 1.00 10.43 27 ILE B CA 1
ATOM 741 C C . ILE B 1 27 ? 7.765 10.525 28.136 1.00 10.07 27 ILE B C 1
ATOM 742 O O . ILE B 1 27 ? 6.612 10.956 28.268 1.00 11.40 27 ILE B O 1
ATOM 747 N N . MET B 1 28 ? 8.215 9.443 28.750 1.00 9.56 28 MET B N 1
ATOM 748 C CA . MET B 1 28 ? 7.353 8.599 29.555 1.00 9.23 28 MET B CA 1
ATOM 749 C C . MET B 1 28 ? 7.971 8.350 30.918 1.00 8.82 28 MET B C 1
ATOM 750 O O . MET B 1 28 ? 9.177 8.489 31.121 1.00 9.84 28 MET B O 1
ATOM 755 N N . THR B 1 29 ? 7.115 7.999 31.861 1.00 8.73 29 THR B N 1
ATOM 756 C CA . THR B 1 29 ? 7.524 7.629 33.195 1.00 9.21 29 THR B CA 1
ATOM 757 C C . THR B 1 29 ? 7.798 6.141 33.273 1.00 8.23 29 THR B C 1
ATOM 758 O O . THR B 1 29 ? 6.978 5.328 32.833 1.00 8.95 29 THR B O 1
ATOM 762 N N . VAL B 1 30 ? 8.927 5.790 33.860 1.00 8.22 30 VAL B N 1
ATOM 763 C CA . VAL B 1 30 ? 9.265 4.400 34.073 1.00 8.41 30 VAL B CA 1
ATOM 764 C C . VAL B 1 30 ? 8.718 3.995 35.439 1.00 8.27 30 VAL B C 1
ATOM 765 O O . VAL B 1 30 ? 9.171 4.481 36.478 1.00 9.67 30 VAL B O 1
ATOM 769 N N . LEU B 1 31 ? 7.695 3.148 35.421 1.00 9.21 31 LEU B N 1
ATOM 770 C CA . LEU B 1 31 ? 7.110 2.624 36.649 1.00 9.94 31 LEU B CA 1
ATOM 771 C C . LEU B 1 31 ? 7.895 1.449 37.213 1.00 10.96 31 LEU B C 1
ATOM 772 O O . LEU B 1 31 ? 8.095 1.361 38.420 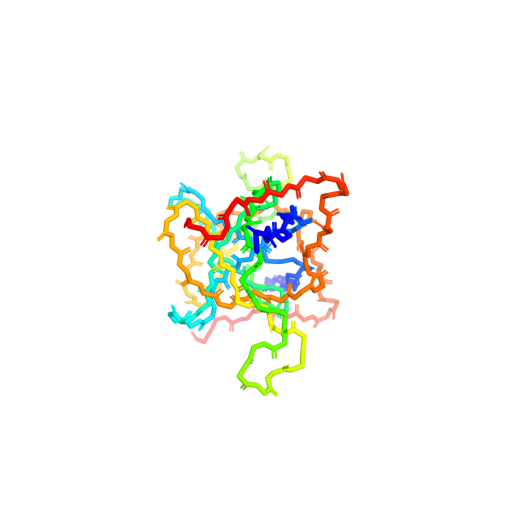1.00 12.76 31 LEU B O 1
ATOM 777 N N . GLU B 1 32 ? 8.328 0.546 36.350 1.00 10.89 32 GLU B N 1
ATOM 778 C CA . GLU B 1 32 ? 9.055 -0.655 36.774 1.00 11.86 32 GLU B CA 1
ATOM 779 C C . GLU B 1 32 ? 9.886 -1.205 35.633 1.00 11.40 32 GLU B C 1
ATOM 780 O O . GLU B 1 32 ? 9.350 -1.610 34.624 1.00 12.67 32 GLU B O 1
ATOM 786 N N . GLN B 1 33 ? 11.201 -1.257 35.809 1.00 11.09 33 GLN B N 1
ATOM 787 C CA . GLN B 1 33 ? 12.050 -1.954 34.857 1.00 11.40 33 GLN B CA 1
ATOM 788 C C . GLN B 1 33 ? 11.864 -3.454 35.021 1.00 12.74 33 GLN B C 1
ATOM 789 O O . GLN B 1 33 ? 11.650 -3.927 36.132 1.00 13.74 33 GLN B O 1
ATOM 795 N N . ASP B 1 34 ? 11.943 -4.179 33.912 1.00 13.32 34 ASP B N 1
ATOM 796 C CA . ASP B 1 34 ? 11.843 -5.641 33.920 1.00 14.52 34 ASP B CA 1
ATOM 797 C C . ASP B 1 34 ? 10.632 -6.096 34.718 1.00 14.28 34 ASP B C 1
ATOM 798 O O . ASP B 1 34 ? 10.712 -6.924 35.639 1.00 15.69 34 ASP B O 1
ATOM 803 N N . THR B 1 35 ? 9.486 -5.550 34.344 1.00 13.50 35 THR B N 1
ATOM 804 C CA . THR B 1 35 ? 8.257 -5.811 35.063 1.00 13.26 35 THR B CA 1
ATOM 805 C C . THR B 1 35 ? 7.803 -7.269 34.924 1.00 13.04 35 THR B C 1
ATOM 806 O O . THR B 1 35 ? 7.932 -7.861 33.870 1.00 13.21 35 THR B O 1
ATOM 810 N N . GLN B 1 36 ? 7.296 -7.833 36.010 1.00 13.04 36 GLN B N 1
ATOM 811 C CA . GLN B 1 36 ? 6.538 -9.092 35.951 1.00 13.73 36 GLN B CA 1
ATOM 812 C C . GLN B 1 36 ? 7.318 -10.226 35.267 1.00 14.82 36 GLN B C 1
ATOM 813 O O . GLN B 1 36 ? 6.787 -10.985 34.465 1.00 15.41 36 GLN B O 1
ATOM 819 N N . GLY B 1 37 ? 8.608 -10.290 35.576 1.00 15.74 37 GLY B N 1
ATOM 820 C CA . GLY B 1 37 ? 9.459 -11.380 35.136 1.00 16.67 37 GLY B CA 1
ATOM 821 C C . GLY B 1 37 ? 10.035 -11.223 33.752 1.00 17.64 37 GLY B C 1
ATOM 822 O O . GLY B 1 37 ? 10.758 -12.092 33.277 1.00 18.21 37 GLY B O 1
ATOM 823 N N . LEU B 1 38 ? 9.749 -10.109 33.100 1.00 17.56 38 LEU B N 1
ATOM 824 C CA . LEU B 1 38 ? 10.251 -9.883 31.769 1.00 18.09 38 LEU B CA 1
ATOM 825 C C . LEU B 1 38 ? 11.675 -9.341 31.844 1.00 18.34 38 LEU B C 1
ATOM 826 O O . LEU B 1 38 ? 12.060 -8.651 32.790 1.00 20.02 38 LEU B O 1
ATOM 831 N N . ASP B 1 39 ? 12.465 -9.710 30.853 1.00 18.41 39 ASP B N 1
ATOM 832 C CA . ASP B 1 39 ? 13.823 -9.232 30.736 1.00 18.37 39 ASP B CA 1
ATOM 833 C C . ASP B 1 39 ? 13.817 -8.298 29.541 1.00 17.68 39 ASP B C 1
ATOM 834 O O . ASP B 1 39 ? 13.627 -8.723 28.411 1.00 18.53 39 ASP B O 1
ATOM 839 N N . GLY B 1 40 ? 13.963 -7.007 29.799 1.00 16.68 40 GLY B N 1
ATOM 840 C CA . GLY B 1 40 ? 14.048 -6.027 28.739 1.00 15.78 40 GLY B CA 1
ATOM 841 C C . GLY B 1 40 ? 12.753 -5.293 28.457 1.00 14.70 40 GLY B C 1
ATOM 842 O O . GLY B 1 40 ? 12.733 -4.477 27.551 1.00 14.93 40 GLY B O 1
ATOM 843 N N . TRP B 1 41 ? 11.692 -5.597 29.211 1.00 13.53 41 TRP B N 1
ATOM 844 C CA . TRP B 1 41 ? 10.395 -4.935 29.063 1.00 13.33 41 TRP B CA 1
ATOM 845 C C . TRP B 1 41 ? 10.098 -4.136 30.315 1.00 12.55 41 TRP B C 1
ATOM 846 O O . TRP B 1 41 ? 10.137 -4.661 31.414 1.00 13.77 41 TRP B O 1
ATOM 857 N N . TRP B 1 42 ? 9.881 -2.834 30.134 1.00 10.95 42 TRP B N 1
ATOM 858 C CA . TRP B 1 42 ? 9.658 -1.895 31.220 1.00 10.11 42 TRP B CA 1
ATOM 859 C C . TRP B 1 42 ? 8.206 -1.445 31.245 1.00 9.36 42 TRP B C 1
ATOM 860 O O . TRP B 1 42 ? 7.655 -1.115 30.209 1.00 10.23 42 TRP B O 1
ATOM 871 N N . LEU B 1 43 ? 7.595 -1.415 32.421 1.00 8.92 43 LEU B N 1
ATOM 872 C CA . LEU B 1 43 ? 6.247 -0.879 32.575 1.00 8.72 43 LEU B CA 1
ATOM 873 C C . LEU B 1 43 ? 6.345 0.637 32.681 1.00 8.29 43 LEU B C 1
ATOM 874 O O . LEU B 1 43 ? 7.041 1.133 33.571 1.00 8.61 43 LEU B O 1
ATOM 879 N N . CYS B 1 44 ? 5.682 1.343 31.762 1.00 8.28 44 CYS B N 1
ATOM 880 C CA . CYS B 1 44 ? 5.775 2.795 31.662 1.00 8.29 44 CYS B CA 1
ATOM 881 C C . CYS B 1 44 ? 4.391 3.423 31.567 1.00 7.92 44 CYS B C 1
ATOM 882 O O . CYS B 1 44 ? 3.396 2.743 31.280 1.00 8.37 44 CYS B O 1
ATOM 885 N N . SER B 1 45 ? 4.359 4.732 31.782 1.00 8.22 45 SER B N 1
ATOM 886 C CA . SER B 1 45 ? 3.150 5.528 31.681 1.00 8.94 45 SER B CA 1
ATOM 887 C C . SER B 1 45 ? 3.449 6.716 30.776 1.00 8.24 45 SER B C 1
ATOM 888 O O . SER B 1 45 ? 4.445 7.405 30.960 1.00 9.59 45 SER B O 1
ATOM 891 N N . LEU B 1 46 ? 2.564 6.949 29.817 1.00 8.81 46 LEU B N 1
ATOM 892 C CA . LEU B 1 46 ? 2.726 7.978 28.806 1.00 9.27 46 LEU B CA 1
ATOM 893 C C . LEU B 1 46 ? 1.392 8.659 28.577 1.00 9.26 46 LEU B C 1
ATOM 894 O O . LEU B 1 46 ? 0.448 8.027 28.096 1.00 9.00 46 LEU B O 1
ATOM 899 N N . HIS B 1 47 ? 1.309 9.930 28.941 1.00 10.43 47 HIS B N 1
ATOM 900 C CA . HIS B 1 47 ? 0.093 10.721 28.770 1.00 11.85 47 HIS B CA 1
ATOM 901 C C . HIS B 1 47 ? -1.124 9.987 29.324 1.00 10.94 47 HIS B C 1
ATOM 902 O O . HIS B 1 47 ? -2.190 10.011 28.715 1.00 11.31 47 HIS B O 1
ATOM 909 N N . GLY B 1 48 ? -0.949 9.343 30.472 1.00 10.52 48 GLY B N 1
ATOM 910 C CA . GLY B 1 48 ? -2.049 8.699 31.171 1.00 10.72 48 GLY B CA 1
ATOM 911 C C . GLY B 1 48 ? -2.295 7.238 30.805 1.00 9.67 48 GLY B C 1
ATOM 912 O O . GLY B 1 48 ? -3.097 6.578 31.469 1.00 10.87 48 GLY B O 1
ATOM 913 N N . ARG B 1 49 ? -1.663 6.746 29.744 1.00 8.95 49 ARG B N 1
ATOM 914 C CA . ARG B 1 49 ? -1.769 5.350 29.348 1.00 9.28 49 ARG B CA 1
ATOM 915 C C . ARG B 1 49 ? -0.613 4.573 29.944 1.00 8.80 49 ARG B C 1
ATOM 916 O O . ARG B 1 49 ? 0.471 5.122 30.129 1.00 10.78 49 ARG B O 1
ATOM 924 N N . GLN B 1 50 ? -0.830 3.300 30.242 1.00 8.42 50 GLN B N 1
ATOM 925 C CA . GLN B 1 50 ? 0.180 2.434 30.836 1.00 8.33 50 GLN B CA 1
ATOM 926 C C . GLN B 1 50 ? 0.356 1.187 29.984 1.00 8.38 50 GLN B C 1
ATOM 927 O O . GLN B 1 50 ? -0.618 0.635 29.485 1.00 9.20 50 GLN B O 1
ATOM 933 N N . GLY B 1 51 ? 1.592 0.714 29.882 1.00 8.48 51 GLY B N 1
ATOM 934 C CA . GLY B 1 51 ? 1.883 -0.506 29.154 1.00 8.94 51 GLY B CA 1
ATOM 935 C C . GLY B 1 51 ? 3.354 -0.810 29.204 1.00 8.85 51 GLY B C 1
ATOM 936 O O . GLY B 1 51 ? 4.151 -0.015 29.682 1.00 9.08 51 GLY B O 1
ATOM 937 N N . ILE B 1 52 ? 3.721 -1.967 28.678 1.00 9.38 52 ILE B N 1
ATOM 938 C CA . ILE B 1 52 ? 5.124 -2.351 28.585 1.00 9.83 52 ILE B CA 1
ATOM 939 C C . ILE B 1 52 ? 5.762 -1.796 27.327 1.00 9.87 52 ILE B C 1
ATOM 940 O O . ILE B 1 52 ? 5.114 -1.519 26.322 1.00 10.62 52 ILE B O 1
ATOM 945 N N . VAL B 1 53 ? 7.072 -1.613 27.435 1.00 9.82 53 VAL B N 1
ATOM 946 C CA . VAL B 1 53 ? 7.892 -0.977 26.411 1.00 11.03 53 VAL B CA 1
ATOM 947 C C . VAL B 1 53 ? 9.233 -1.688 26.360 1.00 10.89 53 VAL B C 1
ATOM 948 O O . VAL B 1 53 ? 9.768 -2.031 27.405 1.00 10.67 53 VAL B O 1
ATOM 952 N N . PRO B 1 54 ? 9.818 -1.897 25.184 1.00 11.56 54 PRO B N 1
ATOM 953 C CA . PRO B 1 54 ? 11.187 -2.407 25.147 1.00 11.52 54 PRO B CA 1
ATOM 954 C C . PRO B 1 54 ? 12.157 -1.346 25.672 1.00 11.03 54 PRO B C 1
ATOM 955 O O . PRO B 1 54 ? 12.273 -0.273 25.081 1.00 10.79 54 PRO B O 1
ATOM 959 N N . GLY B 1 55 ? 12.873 -1.678 26.738 1.00 11.77 55 GLY B N 1
ATOM 960 C CA . GLY B 1 55 ? 13.798 -0.765 27.362 1.00 11.84 55 GLY B CA 1
ATOM 961 C C . GLY B 1 55 ? 14.858 -0.233 26.429 1.00 11.71 55 GLY B C 1
ATOM 962 O O . GLY B 1 55 ? 15.298 0.906 26.556 1.00 12.04 55 GLY B O 1
ATOM 963 N N . ASN B 1 56 ? 15.279 -1.070 25.487 1.00 12.18 56 ASN B N 1
ATOM 964 C CA . ASN B 1 56 ? 16.345 -0.679 24.569 1.00 12.85 56 ASN B CA 1
ATOM 965 C C . ASN B 1 56 ? 15.905 0.338 23.513 1.00 12.78 56 ASN B C 1
ATOM 966 O O . ASN B 1 56 ? 16.734 0.809 22.742 1.00 13.63 56 ASN B O 1
ATOM 971 N N . ARG B 1 57 ? 14.629 0.723 23.501 1.00 12.04 57 ARG B N 1
ATOM 972 C CA . ARG B 1 57 ? 14.155 1.807 22.655 1.00 12.12 57 ARG B CA 1
ATOM 973 C C . ARG B 1 57 ? 14.082 3.149 23.377 1.00 10.82 57 ARG B C 1
ATOM 974 O O . ARG B 1 57 ? 13.617 4.121 22.795 1.00 11.96 57 ARG B O 1
ATOM 982 N N . LEU B 1 58 ? 14.578 3.194 24.612 1.00 10.52 58 LEU B N 1
ATOM 983 C CA . LEU B 1 58 ? 14.526 4.389 25.455 1.00 10.52 58 LEU B CA 1
ATOM 984 C C . LEU B 1 58 ? 15.920 4.851 25.834 1.00 10.47 58 LEU B C 1
ATOM 985 O O . LEU B 1 58 ? 16.884 4.071 25.822 1.00 12.07 58 LEU B O 1
ATOM 990 N N . LYS B 1 59 ? 16.026 6.120 26.205 1.00 9.99 59 LYS B N 1
ATOM 991 C CA . LYS B 1 59 ? 17.153 6.580 27.006 1.00 10.53 59 LYS B CA 1
ATOM 992 C C . LYS B 1 59 ? 16.636 7.239 28.274 1.00 9.72 59 LYS B C 1
ATOM 993 O O . LYS B 1 59 ? 15.616 7.934 28.269 1.00 10.62 59 LYS B O 1
ATOM 999 N N . ILE B 1 60 ? 17.353 7.028 29.365 1.00 9.86 60 ILE B N 1
ATOM 1000 C CA . ILE B 1 60 ? 17.025 7.674 30.622 1.00 10.06 60 ILE B CA 1
ATOM 1001 C C . ILE B 1 60 ? 17.275 9.173 30.455 1.00 10.28 60 ILE B C 1
ATOM 1002 O O . ILE B 1 60 ? 18.302 9.594 29.923 1.00 10.76 60 ILE B O 1
ATOM 1007 N N . LEU B 1 61 ? 16.331 9.992 30.914 1.00 10.12 61 LEU B N 1
ATOM 1008 C CA . LEU B 1 61 ? 16.525 11.438 30.920 1.00 11.11 61 LEU B CA 1
ATOM 1009 C C . LEU B 1 61 ? 17.214 11.773 32.229 1.00 10.63 61 LEU B C 1
ATOM 1010 O O . LEU B 1 61 ? 16.584 11.791 33.294 1.00 10.68 61 LEU B O 1
ATOM 1015 N N . VAL B 1 62 ? 18.517 12.001 32.154 1.00 11.00 62 VAL B N 1
ATOM 1016 C CA . VAL B 1 62 ? 19.333 12.116 33.334 1.00 11.64 62 VAL B CA 1
ATOM 1017 C C . VAL B 1 62 ? 18.922 13.328 34.156 1.00 11.02 62 VAL B C 1
ATOM 1018 O O . VAL B 1 62 ? 18.799 14.446 33.645 1.00 11.44 62 VAL B O 1
ATOM 1022 N N . GLY B 1 63 ? 18.687 13.077 35.436 1.00 10.84 63 GLY B N 1
ATOM 1023 C CA . GLY B 1 63 ? 18.317 14.094 36.383 1.00 11.77 63 GLY B CA 1
ATOM 1024 C C . GLY B 1 63 ? 16.844 14.414 36.443 1.00 11.62 63 GLY B C 1
ATOM 1025 O O . GLY B 1 63 ? 16.476 15.133 37.347 1.00 12.62 63 GLY B O 1
ATOM 1026 N N . MET B 1 64 ? 16.001 13.869 35.558 1.00 9.80 64 MET B N 1
ATOM 1027 C CA . MET B 1 64 ? 14.608 14.287 35.430 1.00 9.19 64 MET B CA 1
ATOM 1028 C C . MET B 1 64 ? 13.694 13.181 35.930 1.00 8.60 64 MET B C 1
ATOM 1029 O O . MET B 1 64 ? 13.849 12.023 35.529 1.00 9.03 64 MET B O 1
ATOM 1034 N N . TYR B 1 65 ? 12.723 13.556 36.769 1.00 8.48 65 TYR B N 1
ATOM 1035 C CA . TYR B 1 65 ? 11.907 12.593 37.501 1.00 8.83 65 TYR B CA 1
ATOM 1036 C C . TYR B 1 65 ? 10.460 13.014 37.554 1.00 9.48 65 TYR B C 1
ATOM 1037 O O . TYR B 1 65 ? 10.117 14.191 37.413 1.00 10.37 65 TYR B O 1
ATOM 1046 N N . ASP B 1 66 ? 9.606 12.024 37.751 1.00 10.21 66 ASP B N 1
ATOM 1047 C CA . ASP B 1 66 ? 8.181 12.201 37.883 1.00 12.29 66 ASP B CA 1
ATOM 1048 C C . ASP B 1 66 ? 7.847 11.739 39.291 1.00 13.23 66 ASP B C 1
ATOM 1049 O O . ASP B 1 66 ? 8.304 10.681 39.745 1.00 13.39 66 ASP B O 1
ATOM 1054 N N . LYS B 1 67 ? 7.051 12.513 40.004 1.00 15.38 67 LYS B N 1
ATOM 1055 C CA . LYS B 1 67 ? 6.621 12.074 41.322 1.00 18.16 67 LYS B CA 1
ATOM 1056 C C . LYS B 1 67 ? 5.823 10.767 41.232 1.00 19.79 67 LYS B C 1
ATOM 1057 O O . LYS B 1 67 ? 4.977 10.601 40.357 1.00 20.53 67 LYS B O 1
ATOM 1063 N N . LYS B 1 68 ? 6.093 9.841 42.149 1.00 21.58 68 LYS B N 1
ATOM 1064 C CA . LYS B 1 68 ? 5.395 8.550 42.196 1.00 23.74 68 LYS B CA 1
ATOM 1065 C C . LYS B 1 68 ? 3.855 8.606 42.287 1.00 25.72 68 LYS B C 1
ATOM 1066 O O . LYS B 1 68 ? 3.193 7.654 41.860 1.00 26.56 68 LYS B O 1
ATOM 1072 N N . PRO B 1 69 ? 3.272 9.665 42.854 1.00 27.32 69 PRO B N 1
ATOM 1073 C CA . PRO B 1 69 ? 1.864 9.978 42.558 1.00 28.12 69 PRO B CA 1
ATOM 1074 C C . PRO B 1 69 ? 1.638 10.403 41.099 1.00 28.68 69 PRO B C 1
ATOM 1075 O O . PRO B 1 69 ? 1.084 9.633 40.302 1.00 29.50 69 PRO B O 1
#